Protein AF-X1IW00-F1 (afdb_monomer_lite)

Foldseek 3Di:
DDDPPPPPDFQQAPVPRDGAPDPAFFWAAPNDTDGGHPVCNVNGHGDPDDPPPPPDDDDDDDDDDDDDPDPDPDPPPPDDDDPCVVVVVVVVCVVVVVDCVVVPPDDD

Sequence (108 aa):
MSKKIANQFEKECPICGGKIWGRGEKVIIEGARITVCQSCAQFGVKIKSKPKVTATSKKLYTKSSVKKRVHRREIEESVEFVSDYAIKIRNARNARGFNQEQLNLTPS

pLDDT: mean 73.56, std 17.2, range [38.97, 94.5]

Structure (mmCIF, N/CA/C/O backbone):
data_AF-X1IW00-F1
#
_entry.id   AF-X1IW00-F1
#
loop_
_atom_site.group_PDB
_atom_site.id
_atom_site.type_symbol
_atom_site.label_atom_id
_atom_site.label_alt_id
_atom_site.label_comp_id
_atom_site.label_asym_id
_atom_site.label_entity_id
_atom_site.label_seq_id
_atom_site.pdbx_PDB_ins_code
_atom_site.Cartn_x
_atom_site.Cartn_y
_atom_site.Cartn_z
_atom_site.occupancy
_atom_site.B_iso_or_equiv
_atom_site.auth_seq_id
_atom_site.auth_comp_id
_atom_site.auth_asym_id
_atom_site.auth_atom_id
_atom_site.pdbx_PDB_model_num
ATOM 1 N N . MET A 1 1 ? 19.990 13.716 -31.031 1.00 38.97 1 MET A N 1
ATOM 2 C CA . MET A 1 1 ? 19.402 12.503 -30.418 1.00 38.97 1 MET A CA 1
ATOM 3 C C . MET A 1 1 ? 18.976 12.832 -28.995 1.00 38.97 1 MET A C 1
ATOM 5 O O . MET A 1 1 ? 19.824 12.987 -28.125 1.00 38.97 1 MET A O 1
ATOM 9 N N . SER A 1 2 ? 17.679 13.048 -28.781 1.00 45.22 2 SER A N 1
ATOM 10 C CA . SER A 1 2 ? 17.133 13.573 -27.527 1.00 45.22 2 SER A CA 1
ATOM 11 C C . SER A 1 2 ? 17.181 12.509 -26.431 1.00 45.22 2 SER A C 1
ATOM 13 O O . SER A 1 2 ? 16.365 11.584 -26.408 1.00 45.22 2 SER A O 1
ATOM 15 N N . LYS A 1 3 ? 18.166 12.618 -25.533 1.00 50.41 3 LYS A N 1
ATOM 16 C CA . LYS A 1 3 ? 18.240 11.811 -24.312 1.00 50.41 3 LYS A CA 1
ATOM 17 C C . LYS A 1 3 ? 16.996 12.129 -23.485 1.00 50.41 3 LYS A C 1
ATOM 19 O O . LYS A 1 3 ? 16.847 13.236 -22.979 1.00 50.41 3 LYS A O 1
ATOM 24 N N . LYS A 1 4 ? 16.069 11.170 -23.422 1.00 52.44 4 LYS A N 1
ATOM 25 C CA . LYS A 1 4 ? 14.879 11.246 -22.575 1.00 52.44 4 LYS A CA 1
ATOM 26 C C . LYS A 1 4 ? 15.350 11.494 -21.149 1.00 52.44 4 LYS A C 1
ATOM 28 O O . LYS A 1 4 ? 16.091 10.679 -20.607 1.00 52.44 4 LYS A O 1
ATOM 33 N N . ILE A 1 5 ? 14.925 12.618 -20.588 1.00 53.88 5 ILE A N 1
ATOM 34 C CA . ILE A 1 5 ? 15.080 12.959 -19.179 1.00 53.88 5 ILE A CA 1
ATOM 35 C C . ILE A 1 5 ? 14.348 11.861 -18.403 1.00 53.88 5 ILE A C 1
ATOM 37 O O . ILE A 1 5 ? 13.121 11.842 -18.309 1.00 53.88 5 ILE A O 1
ATOM 41 N N . ALA A 1 6 ? 15.099 10.852 -17.967 1.00 54.19 6 ALA A N 1
ATOM 42 C CA . ALA A 1 6 ? 14.598 9.831 -17.073 1.00 54.19 6 ALA A CA 1
ATOM 43 C C . ALA A 1 6 ? 14.448 10.518 -15.722 1.00 54.19 6 ALA A C 1
ATOM 45 O O . ALA A 1 6 ? 15.444 10.826 -15.078 1.00 54.19 6 ALA A O 1
ATOM 46 N N . ASN A 1 7 ? 13.199 10.828 -15.374 1.00 53.62 7 ASN A N 1
ATOM 47 C CA . ASN A 1 7 ? 12.816 11.454 -14.117 1.00 53.62 7 ASN A CA 1
ATOM 48 C C . ASN A 1 7 ? 13.595 10.813 -12.960 1.00 53.62 7 ASN A C 1
ATOM 50 O O . ASN A 1 7 ? 13.460 9.620 -12.685 1.00 53.62 7 ASN A O 1
ATOM 54 N N . GLN A 1 8 ? 14.466 11.624 -12.371 1.00 49.47 8 GLN A N 1
ATOM 55 C CA . GLN A 1 8 ? 15.582 11.248 -11.511 1.00 49.47 8 GLN A CA 1
ATOM 56 C C . GLN A 1 8 ? 15.193 11.365 -10.030 1.00 49.47 8 GLN A C 1
ATOM 58 O O . GLN A 1 8 ? 16.026 11.674 -9.190 1.00 49.47 8 GLN A O 1
ATOM 63 N N . PHE A 1 9 ? 13.915 11.135 -9.719 1.00 54.62 9 PHE A N 1
ATOM 64 C CA . PHE A 1 9 ? 13.447 10.966 -8.350 1.00 54.62 9 PHE A CA 1
ATOM 65 C C . PHE A 1 9 ? 13.444 9.475 -8.055 1.00 54.62 9 PHE A C 1
ATOM 67 O O . PHE A 1 9 ? 12.721 8.684 -8.663 1.00 54.62 9 PHE A O 1
ATOM 74 N N . GLU A 1 10 ? 14.398 9.111 -7.215 1.00 56.59 10 GLU A N 1
ATOM 75 C CA . GLU A 1 10 ? 14.755 7.768 -6.815 1.00 56.59 10 GLU A CA 1
ATOM 76 C C . GLU A 1 10 ? 13.502 6.955 -6.493 1.00 56.59 10 GLU A C 1
ATOM 78 O O . GLU A 1 10 ? 12.661 7.344 -5.690 1.00 56.59 10 GLU A O 1
ATOM 83 N N . LYS A 1 11 ? 13.354 5.833 -7.198 1.00 75.00 11 LYS A N 1
ATOM 84 C CA . LYS A 1 11 ? 12.222 4.919 -7.080 1.00 75.00 11 LYS A CA 1
ATOM 85 C C . LYS A 1 11 ? 12.289 4.213 -5.731 1.00 75.00 11 LYS A C 1
ATOM 87 O O . LYS A 1 11 ? 12.742 3.076 -5.658 1.00 75.00 11 LYS A O 1
ATOM 92 N N . GLU A 1 12 ? 11.924 4.888 -4.661 1.00 90.94 12 GLU A N 1
ATOM 93 C CA . GLU A 1 12 ? 11.832 4.276 -3.347 1.00 90.94 12 GLU A CA 1
ATOM 94 C C . GLU A 1 12 ? 10.699 3.245 -3.339 1.00 90.94 12 GLU A C 1
ATOM 96 O O . GLU A 1 12 ? 9.649 3.427 -3.964 1.00 90.94 12 GLU A O 1
ATOM 101 N N . CYS A 1 13 ? 10.928 2.106 -2.696 1.00 92.69 13 CYS A N 1
ATOM 102 C CA . CYS A 1 13 ? 9.922 1.073 -2.592 1.00 92.69 13 CYS A CA 1
ATOM 103 C C . CYS A 1 13 ? 8.879 1.495 -1.554 1.00 92.69 13 CYS A C 1
ATOM 105 O O . CYS A 1 13 ? 9.230 1.622 -0.387 1.00 92.69 13 CYS A O 1
ATOM 107 N N . PRO A 1 14 ? 7.590 1.601 -1.918 1.00 91.12 14 PRO A N 1
ATOM 108 C CA . PRO A 1 14 ? 6.546 2.029 -0.984 1.00 91.12 14 PRO A CA 1
ATOM 109 C C . PRO A 1 14 ? 6.286 1.033 0.158 1.00 91.12 14 PRO A C 1
ATOM 111 O O . PRO A 1 14 ? 5.536 1.345 1.070 1.00 91.12 14 PRO A O 1
ATOM 114 N N . ILE A 1 15 ? 6.872 -0.170 0.100 1.00 92.69 15 ILE A N 1
ATOM 115 C CA . ILE A 1 15 ? 6.719 -1.196 1.139 1.00 92.69 15 ILE A CA 1
ATOM 116 C C . ILE A 1 15 ? 7.868 -1.146 2.144 1.00 92.69 15 ILE A C 1
ATOM 118 O O . ILE A 1 15 ? 7.630 -1.216 3.342 1.00 92.69 15 ILE A O 1
ATOM 122 N N . CYS A 1 16 ? 9.113 -1.054 1.670 1.00 93.81 16 CYS A N 1
ATOM 123 C CA . CYS A 1 16 ? 10.289 -1.159 2.538 1.00 93.81 16 CYS A CA 1
ATOM 124 C C . CYS A 1 16 ? 11.153 0.104 2.610 1.00 93.81 16 CYS A C 1
ATOM 126 O O . CYS A 1 16 ? 12.186 0.069 3.269 1.00 93.81 16 CYS A O 1
ATOM 128 N N . GLY A 1 17 ? 10.816 1.173 1.885 1.00 92.31 17 GLY A N 1
ATOM 129 C CA . GLY A 1 17 ? 11.643 2.385 1.795 1.00 92.31 17 GLY A CA 1
ATOM 130 C C . GLY A 1 17 ? 12.979 2.192 1.055 1.00 92.31 17 GLY A C 1
ATOM 131 O O . GLY A 1 17 ? 13.798 3.093 0.933 1.00 92.31 17 GLY A O 1
ATOM 132 N N . GLY A 1 18 ? 13.262 0.989 0.548 1.00 90.94 18 GLY A N 1
ATOM 133 C CA . GLY A 1 18 ? 14.515 0.703 -0.151 1.00 90.94 18 GLY A CA 1
ATOM 134 C C . GLY A 1 18 ? 14.522 1.241 -1.583 1.00 90.94 18 GLY A C 1
ATOM 135 O O . GLY A 1 18 ? 13.494 1.242 -2.259 1.00 90.94 18 GLY A O 1
ATOM 136 N N . LYS A 1 19 ? 15.692 1.616 -2.112 1.00 91.12 19 LYS A N 1
ATOM 137 C CA . LYS A 1 19 ? 15.826 2.017 -3.525 1.00 91.12 19 LYS A CA 1
ATOM 138 C C . LYS A 1 19 ? 15.507 0.844 -4.463 1.00 91.12 19 LYS A C 1
ATOM 140 O O . LYS A 1 19 ? 16.053 -0.253 -4.330 1.00 91.12 19 LYS A O 1
ATOM 145 N N . ILE A 1 20 ? 14.639 1.069 -5.447 1.00 91.12 20 ILE A N 1
ATOM 146 C CA . ILE A 1 20 ? 14.325 0.096 -6.495 1.00 91.12 20 ILE A CA 1
ATOM 147 C C . ILE A 1 20 ? 15.422 0.141 -7.556 1.00 91.12 20 ILE A C 1
ATOM 149 O O . ILE A 1 20 ? 15.531 1.084 -8.342 1.00 91.12 20 ILE A O 1
ATOM 153 N N . TRP A 1 21 ? 16.189 -0.941 -7.632 1.00 85.12 21 TRP A N 1
ATOM 154 C CA . TRP A 1 21 ? 17.194 -1.136 -8.667 1.00 85.12 21 TRP A CA 1
ATOM 155 C C . TRP A 1 21 ? 16.535 -1.507 -10.007 1.00 85.12 21 TRP A C 1
ATOM 157 O O . TRP A 1 21 ? 15.726 -2.432 -10.109 1.00 85.12 21 TRP A O 1
ATOM 167 N N . GLY A 1 22 ? 16.865 -0.762 -11.064 1.00 86.00 22 GLY A N 1
ATOM 168 C CA . GLY A 1 22 ? 16.382 -1.017 -12.422 1.00 86.00 22 GLY A CA 1
ATOM 169 C C . GLY A 1 22 ? 14.909 -0.651 -12.657 1.00 86.00 22 GLY A C 1
ATOM 170 O O . GLY A 1 22 ? 14.478 0.498 -12.489 1.00 86.00 22 GLY A O 1
ATOM 171 N N . ARG A 1 23 ? 14.129 -1.610 -13.174 1.00 84.31 23 ARG A N 1
ATOM 172 C CA . ARG A 1 23 ? 12.733 -1.368 -13.590 1.00 84.31 23 ARG A CA 1
ATOM 173 C C . ARG A 1 23 ? 11.712 -1.564 -12.464 1.00 84.31 23 ARG A C 1
ATOM 175 O O . ARG A 1 23 ? 10.656 -0.941 -12.557 1.00 84.31 23 ARG A O 1
ATOM 182 N N . GLY A 1 24 ? 12.051 -2.323 -11.419 1.00 90.12 24 GLY A N 1
ATOM 183 C CA . GLY A 1 24 ? 11.109 -2.752 -10.380 1.00 90.12 24 GLY A CA 1
ATOM 184 C C . GLY A 1 24 ? 10.063 -3.742 -10.896 1.00 90.12 24 GLY A C 1
ATOM 185 O O . GLY A 1 24 ? 9.913 -3.927 -12.106 1.00 90.12 24 GLY A O 1
ATOM 186 N N . GLU A 1 25 ? 9.331 -4.363 -9.976 1.00 91.81 25 GLU A N 1
ATOM 187 C CA . GLU A 1 25 ? 8.227 -5.263 -10.311 1.00 91.81 25 GLU A CA 1
ATOM 188 C C . GLU A 1 25 ? 6.897 -4.521 -10.180 1.00 91.81 25 GLU A C 1
ATOM 190 O O . GLU A 1 25 ? 6.654 -3.828 -9.190 1.00 91.81 25 GLU A O 1
ATOM 195 N N . LYS A 1 26 ? 6.022 -4.670 -11.177 1.00 92.06 26 LYS A N 1
ATOM 196 C CA . LYS A 1 26 ? 4.666 -4.116 -11.123 1.00 92.06 26 LYS A CA 1
ATOM 197 C C . LYS A 1 26 ? 3.724 -5.133 -10.501 1.00 92.06 26 LYS A C 1
ATOM 199 O O . LYS A 1 26 ? 3.463 -6.186 -11.090 1.00 92.06 26 LYS A O 1
ATOM 204 N N . VAL A 1 27 ? 3.184 -4.784 -9.344 1.00 93.69 27 VAL A N 1
ATOM 205 C CA . VAL A 1 27 ? 2.288 -5.642 -8.569 1.00 93.69 27 VAL A CA 1
ATOM 206 C C . VAL A 1 27 ? 0.999 -4.909 -8.220 1.00 93.69 27 VAL A C 1
ATOM 208 O O . VAL A 1 27 ? 0.938 -3.678 -8.242 1.00 93.69 27 VAL A O 1
ATOM 211 N N . ILE A 1 28 ? -0.043 -5.683 -7.933 1.00 94.38 28 ILE A N 1
ATOM 212 C CA . ILE A 1 28 ? -1.293 -5.186 -7.363 1.00 94.38 28 ILE A CA 1
ATOM 213 C C . ILE A 1 28 ? -1.296 -5.509 -5.873 1.00 94.38 28 ILE A C 1
ATOM 215 O O . ILE A 1 28 ? -1.198 -6.685 -5.516 1.00 94.38 28 ILE A O 1
ATOM 219 N N . ILE A 1 29 ? -1.429 -4.480 -5.040 1.00 92.81 29 ILE A N 1
ATOM 220 C CA . ILE A 1 29 ? -1.606 -4.588 -3.585 1.00 92.81 29 ILE A CA 1
ATOM 221 C C . ILE A 1 29 ? -2.862 -3.803 -3.238 1.00 92.81 29 ILE A C 1
ATOM 223 O O . ILE A 1 29 ? -2.988 -2.661 -3.666 1.00 92.81 29 ILE A O 1
ATOM 227 N N . GLU A 1 30 ? -3.820 -4.444 -2.565 1.00 90.44 30 GLU A N 1
ATOM 228 C CA . GLU A 1 30 ? -5.093 -3.814 -2.161 1.00 90.44 30 GLU A CA 1
ATOM 229 C C . GLU A 1 30 ? -5.836 -3.120 -3.325 1.00 90.44 30 GLU A C 1
ATOM 231 O O . GLU A 1 30 ? -6.468 -2.082 -3.181 1.00 90.44 30 GLU A O 1
ATOM 236 N N . GLY A 1 31 ? -5.729 -3.679 -4.537 1.00 89.62 31 GLY A N 1
ATOM 237 C CA . GLY A 1 31 ? -6.335 -3.112 -5.749 1.00 89.62 31 GLY A CA 1
ATOM 238 C C . GLY A 1 31 ? -5.544 -1.967 -6.400 1.00 89.62 31 GLY A C 1
ATOM 239 O O . GLY A 1 31 ? -5.814 -1.627 -7.555 1.00 89.62 31 GLY A O 1
ATOM 240 N N . ALA A 1 32 ? -4.513 -1.434 -5.742 1.00 91.25 32 ALA A N 1
ATOM 241 C CA . ALA A 1 32 ? -3.630 -0.411 -6.291 1.00 91.25 32 ALA A CA 1
ATOM 242 C C . ALA A 1 32 ? -2.487 -1.027 -7.115 1.00 91.25 32 ALA A C 1
ATOM 244 O O . ALA A 1 32 ? -1.827 -1.982 -6.705 1.00 91.25 32 ALA A O 1
ATOM 245 N N . ARG A 1 33 ? -2.223 -0.462 -8.301 1.00 91.88 33 ARG A N 1
ATOM 246 C CA . ARG A 1 33 ? -1.086 -0.853 -9.153 1.00 91.88 33 ARG A CA 1
ATOM 247 C C . ARG A 1 33 ? 0.142 -0.043 -8.765 1.00 91.88 33 ARG A C 1
ATOM 249 O O . ARG A 1 33 ? 0.221 1.135 -9.105 1.00 91.88 33 ARG A O 1
ATOM 256 N N . ILE A 1 34 ? 1.113 -0.688 -8.134 1.00 91.94 34 ILE A N 1
ATOM 257 C CA . ILE A 1 34 ? 2.337 -0.036 -7.662 1.00 91.94 34 ILE A CA 1
ATOM 258 C C . ILE A 1 34 ? 3.584 -0.726 -8.218 1.00 91.94 34 ILE A C 1
ATOM 260 O O . ILE A 1 34 ? 3.540 -1.867 -8.686 1.00 91.94 34 ILE A O 1
ATOM 264 N N . THR A 1 35 ? 4.705 -0.006 -8.211 1.00 92.75 35 THR A N 1
ATOM 265 C CA . THR A 1 35 ? 6.017 -0.565 -8.561 1.00 92.75 35 THR A CA 1
ATOM 266 C C . THR A 1 35 ? 6.825 -0.735 -7.286 1.00 92.75 35 THR A C 1
ATOM 268 O O . THR A 1 35 ? 6.954 0.211 -6.515 1.00 92.75 35 THR A O 1
ATOM 271 N N . VAL A 1 36 ? 7.358 -1.932 -7.067 1.00 93.56 36 VAL A N 1
ATOM 272 C CA . VAL A 1 36 ? 8.088 -2.296 -5.846 1.00 93.56 36 VAL A CA 1
ATOM 273 C C . VAL A 1 36 ? 9.459 -2.876 -6.177 1.00 93.56 36 VAL A C 1
ATOM 275 O O . VAL A 1 36 ? 9.754 -3.204 -7.333 1.00 93.56 36 VAL A O 1
ATOM 278 N N . CYS A 1 37 ? 10.321 -2.997 -5.166 1.00 93.50 37 CYS A N 1
ATOM 279 C CA . CYS A 1 37 ? 11.580 -3.719 -5.306 1.00 93.50 37 CYS A CA 1
ATOM 280 C C . CYS A 1 37 ? 11.319 -5.229 -5.435 1.00 93.50 37 CYS A C 1
ATOM 282 O O . CYS A 1 37 ? 10.229 -5.731 -5.157 1.00 93.50 37 CYS A O 1
ATOM 284 N N . GLN A 1 38 ? 12.333 -5.972 -5.866 1.00 91.88 38 GLN A N 1
ATOM 285 C CA . GLN A 1 38 ? 12.179 -7.382 -6.219 1.00 91.88 38 GLN A CA 1
ATOM 286 C C . GLN A 1 38 ? 11.810 -8.269 -5.020 1.00 91.88 38 GLN A C 1
ATOM 288 O O . GLN A 1 38 ? 11.044 -9.215 -5.182 1.00 91.88 38 GLN A O 1
ATOM 293 N N . SER A 1 39 ? 12.280 -7.922 -3.816 1.00 93.69 39 SER A N 1
ATOM 294 C CA . SER A 1 39 ? 11.921 -8.611 -2.569 1.00 93.69 39 SER A CA 1
ATOM 295 C C . SER A 1 39 ? 10.486 -8.322 -2.123 1.00 93.69 39 SER A C 1
ATOM 297 O O . SER A 1 39 ? 9.825 -9.195 -1.573 1.00 93.69 39 SER A O 1
ATOM 299 N N . CYS A 1 40 ? 9.974 -7.122 -2.394 1.00 94.50 40 CYS A N 1
ATOM 300 C CA . CYS A 1 40 ? 8.622 -6.713 -2.014 1.00 94.50 40 CYS A CA 1
ATOM 301 C C . CYS A 1 40 ? 7.543 -7.164 -3.009 1.00 94.50 40 CYS A C 1
ATOM 303 O O . CYS A 1 40 ? 6.353 -7.110 -2.710 1.00 94.50 40 CYS A O 1
ATOM 305 N N . ALA A 1 41 ? 7.940 -7.666 -4.179 1.00 92.75 41 ALA A N 1
ATOM 306 C CA . ALA A 1 41 ? 7.019 -8.191 -5.182 1.00 92.75 41 ALA A CA 1
ATOM 307 C C . ALA A 1 41 ? 6.148 -9.357 -4.684 1.00 92.75 41 ALA A C 1
ATOM 309 O O . ALA A 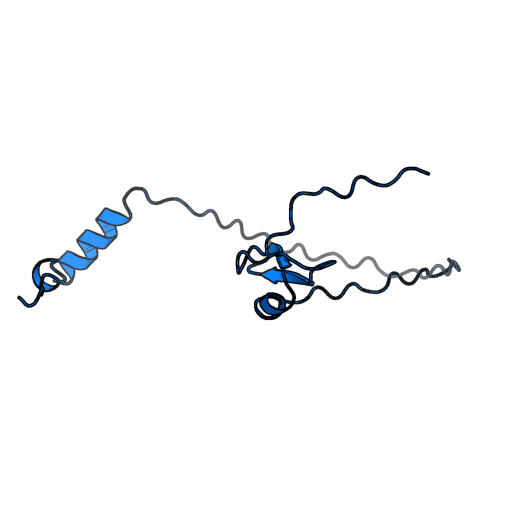1 41 ? 5.091 -9.610 -5.253 1.00 92.75 41 ALA A O 1
ATOM 310 N N . GLN A 1 42 ? 6.592 -10.077 -3.651 1.00 93.69 42 GLN A N 1
ATOM 311 C CA . GLN A 1 42 ? 5.852 -11.196 -3.061 1.00 93.69 42 GLN A CA 1
ATOM 312 C C . GLN A 1 42 ? 4.583 -10.764 -2.313 1.00 93.69 42 GLN A C 1
ATOM 314 O O . GLN A 1 42 ? 3.666 -11.565 -2.171 1.00 93.69 42 GLN A O 1
ATOM 319 N N . PHE A 1 43 ? 4.509 -9.503 -1.877 1.00 93.25 43 PHE A N 1
ATOM 320 C CA . PHE A 1 43 ? 3.363 -8.972 -1.133 1.00 93.25 43 PHE A CA 1
ATOM 321 C C . PHE A 1 43 ? 2.182 -8.584 -2.035 1.00 93.25 43 PHE A C 1
ATOM 323 O O . PHE A 1 43 ? 1.151 -8.137 -1.544 1.00 93.25 43 PHE A O 1
ATOM 330 N N . GLY A 1 44 ? 2.315 -8.738 -3.356 1.00 91.88 44 GLY A N 1
ATOM 331 C CA . GLY A 1 44 ? 1.272 -8.393 -4.312 1.00 91.88 44 GLY A CA 1
ATOM 332 C C . GLY A 1 44 ? 1.146 -9.381 -5.462 1.00 91.88 44 GLY A C 1
ATOM 333 O O . GLY A 1 44 ? 1.973 -10.268 -5.675 1.00 91.88 44 GLY A O 1
ATOM 334 N N . VAL A 1 45 ? 0.097 -9.200 -6.260 1.00 93.50 45 VAL A N 1
ATOM 335 C CA . VAL A 1 45 ? -0.138 -10.023 -7.450 1.00 93.50 45 VAL A CA 1
ATOM 336 C C . VAL A 1 45 ? 0.621 -9.429 -8.634 1.00 93.50 45 VAL A C 1
ATOM 338 O O . VAL A 1 45 ? 0.332 -8.313 -9.072 1.00 93.50 45 VAL A O 1
ATOM 341 N N . LYS A 1 46 ? 1.588 -10.177 -9.178 1.00 90.62 46 LYS A N 1
ATOM 342 C CA . LYS A 1 46 ? 2.390 -9.751 -10.337 1.00 90.62 46 LYS A CA 1
ATOM 343 C C . LYS A 1 46 ? 1.526 -9.518 -11.572 1.00 90.62 46 LYS A C 1
ATOM 345 O O . LYS A 1 46 ? 0.754 -10.385 -11.995 1.00 90.62 46 LYS A O 1
ATOM 350 N N . ILE A 1 47 ? 1.709 -8.366 -12.210 1.00 87.31 47 ILE A N 1
ATOM 351 C CA . ILE A 1 47 ? 1.010 -8.023 -13.448 1.00 87.31 47 ILE A CA 1
ATOM 352 C C . ILE A 1 47 ? 1.769 -8.652 -14.621 1.00 87.31 47 ILE A C 1
ATOM 354 O O . ILE A 1 47 ? 2.752 -8.097 -15.110 1.00 87.31 47 ILE A O 1
ATOM 358 N N . LYS A 1 48 ? 1.303 -9.806 -15.115 1.00 80.50 48 LYS A N 1
ATOM 359 C CA . LYS A 1 48 ? 1.841 -10.403 -16.348 1.00 80.50 48 LYS A CA 1
ATOM 360 C C . LYS A 1 48 ? 1.539 -9.468 -17.523 1.00 80.50 48 LYS A C 1
ATOM 362 O O . LYS A 1 48 ? 0.390 -9.362 -17.957 1.00 80.50 48 LYS A O 1
ATOM 367 N N . SER A 1 49 ? 2.552 -8.795 -18.069 1.00 66.31 49 SER A N 1
ATOM 368 C CA . SER A 1 49 ? 2.397 -8.092 -19.341 1.00 66.31 49 SER A CA 1
ATOM 369 C C . SER A 1 49 ? 2.181 -9.138 -20.430 1.00 66.31 49 SER A C 1
ATOM 371 O O . SER A 1 49 ? 3.110 -9.864 -20.781 1.00 66.31 49 SER A O 1
ATOM 373 N N . LYS A 1 50 ? 0.958 -9.239 -20.961 1.00 64.44 50 LYS A N 1
ATOM 374 C CA . LYS A 1 50 ? 0.722 -10.003 -22.190 1.00 64.44 50 LYS A CA 1
ATOM 375 C C . LYS A 1 50 ? 1.675 -9.455 -23.259 1.00 64.44 50 LYS A C 1
ATOM 377 O O . LYS A 1 50 ? 1.700 -8.231 -23.434 1.00 64.44 50 LYS A O 1
ATOM 382 N N . PRO A 1 51 ? 2.461 -10.296 -23.952 1.00 57.47 51 PRO A N 1
ATOM 383 C CA . PRO A 1 51 ? 3.250 -9.811 -25.070 1.00 57.47 51 PRO A CA 1
ATOM 384 C C . PRO A 1 51 ? 2.276 -9.179 -26.066 1.00 57.47 51 PRO A C 1
ATOM 386 O O . PRO A 1 51 ? 1.270 -9.790 -26.433 1.00 57.47 51 PRO A O 1
ATOM 389 N N . LYS A 1 52 ? 2.534 -7.926 -26.460 1.00 54.28 52 LYS A N 1
ATOM 390 C CA . LYS A 1 52 ? 1.881 -7.342 -27.632 1.00 54.28 52 LYS A CA 1
ATOM 391 C C . LYS A 1 52 ? 2.331 -8.193 -28.810 1.00 54.28 52 LYS A C 1
ATOM 393 O O . LYS A 1 52 ? 3.411 -7.976 -29.346 1.00 54.28 52 LYS A O 1
ATOM 398 N N . VAL A 1 53 ? 1.526 -9.186 -29.171 1.00 52.97 53 VAL A N 1
ATOM 399 C CA . VAL A 1 53 ? 1.649 -9.851 -30.459 1.00 52.97 53 VAL A CA 1
ATOM 400 C C . VAL A 1 53 ? 1.406 -8.746 -31.478 1.00 52.97 53 VAL A C 1
ATOM 402 O O . VAL A 1 53 ? 0.278 -8.279 -31.640 1.00 52.97 53 VAL A O 1
ATOM 405 N N . THR A 1 54 ? 2.470 -8.248 -32.099 1.00 52.38 54 THR A N 1
ATOM 406 C CA . THR A 1 54 ? 2.381 -7.433 -33.308 1.00 52.38 54 THR A CA 1
ATOM 407 C C . THR A 1 54 ? 1.905 -8.364 -34.415 1.00 52.38 54 THR A C 1
ATOM 409 O O . THR A 1 54 ? 2.691 -8.868 -35.210 1.00 52.38 54 THR A O 1
ATOM 412 N N . ALA A 1 55 ? 0.613 -8.685 -34.387 1.00 50.72 55 ALA A N 1
ATOM 413 C CA . ALA A 1 55 ? -0.042 -9.453 -35.422 1.00 50.72 55 ALA A CA 1
ATOM 414 C C . ALA A 1 55 ? -0.232 -8.523 -36.619 1.00 50.72 55 ALA A C 1
ATOM 416 O O . ALA A 1 55 ? -1.114 -7.663 -36.635 1.00 50.72 55 ALA A O 1
ATOM 417 N N . THR A 1 56 ? 0.651 -8.688 -37.597 1.00 47.38 56 THR A N 1
ATOM 418 C CA . THR A 1 56 ? 0.505 -8.212 -38.968 1.00 47.38 56 THR A CA 1
ATOM 419 C C . THR A 1 56 ? -0.926 -8.484 -39.430 1.00 47.38 56 THR A C 1
ATOM 421 O O . THR A 1 56 ? -1.394 -9.624 -39.441 1.00 47.38 56 THR A O 1
ATOM 424 N N . SER A 1 57 ? -1.652 -7.421 -39.753 1.00 47.28 57 SER A N 1
ATOM 425 C CA . SER A 1 57 ? -3.067 -7.448 -40.096 1.00 47.28 57 SER A CA 1
ATOM 426 C C . SER A 1 57 ? -3.310 -8.193 -41.411 1.00 47.28 57 SER A C 1
ATOM 428 O O . SER A 1 57 ? -3.231 -7.600 -42.486 1.00 47.28 57 SER A O 1
ATOM 430 N N . LYS A 1 58 ? -3.681 -9.474 -41.342 1.00 47.31 58 LYS A N 1
ATOM 431 C CA . LYS A 1 58 ? -4.533 -10.091 -42.366 1.00 47.31 58 LYS A CA 1
ATOM 432 C C . LYS A 1 58 ? -5.979 -9.995 -41.888 1.00 47.31 58 LYS A C 1
ATOM 434 O O . LYS A 1 58 ? -6.394 -10.694 -40.968 1.00 47.31 58 LYS A O 1
ATOM 439 N N . LYS A 1 59 ? -6.720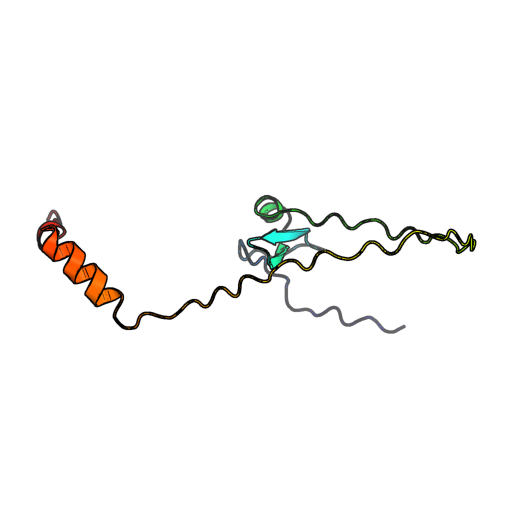 -9.064 -42.497 1.00 52.50 59 LYS A N 1
ATOM 440 C CA . LYS A 1 59 ? -8.179 -8.947 -42.400 1.00 52.50 59 LYS A CA 1
ATOM 441 C C . LYS A 1 59 ? -8.803 -10.299 -42.749 1.00 52.50 59 LYS A C 1
ATOM 443 O O . LYS A 1 59 ? -8.777 -10.698 -43.906 1.00 52.50 59 LYS A O 1
ATOM 448 N N . LEU A 1 60 ? -9.421 -10.947 -41.771 1.00 46.41 60 LEU A N 1
ATOM 449 C CA . LEU A 1 60 ? -10.481 -11.916 -42.015 1.00 46.41 60 LEU A CA 1
ATOM 450 C C . LEU A 1 60 ? -11.679 -11.471 -41.186 1.00 46.41 60 LEU A C 1
ATOM 452 O O . LEU A 1 60 ? -11.696 -11.562 -39.959 1.00 46.41 60 LEU A O 1
ATOM 456 N N . TYR A 1 61 ? -12.651 -10.897 -41.891 1.00 51.69 61 TYR A N 1
ATOM 457 C CA . TYR A 1 61 ? -13.958 -10.572 -41.352 1.00 51.69 61 TYR A CA 1
ATOM 458 C C . TYR A 1 61 ? -14.607 -11.864 -40.866 1.00 51.69 61 TYR A C 1
ATOM 460 O O . TYR A 1 61 ? -15.000 -12.708 -41.666 1.00 51.69 61 TYR A O 1
ATOM 468 N N . THR A 1 62 ? -14.745 -12.004 -39.554 1.00 49.28 62 THR A N 1
ATOM 469 C CA . THR A 1 62 ? -15.637 -12.995 -38.958 1.00 49.28 62 THR A CA 1
ATOM 470 C C . THR A 1 62 ? -16.658 -12.240 -38.120 1.00 49.28 62 THR A C 1
ATOM 472 O O . THR A 1 62 ? -16.343 -11.585 -37.126 1.00 49.28 62 THR A O 1
ATOM 475 N N . LYS A 1 63 ? -17.906 -12.256 -38.599 1.00 55.66 63 LYS A N 1
ATOM 476 C CA . LYS A 1 63 ? -19.077 -11.789 -37.858 1.00 55.66 63 LYS A CA 1
ATOM 477 C C . LYS A 1 63 ? -19.140 -12.601 -36.564 1.00 55.66 63 LYS A C 1
ATOM 479 O O . LYS A 1 63 ? -19.321 -13.812 -36.627 1.00 55.66 63 LYS A O 1
ATOM 484 N N . SER A 1 64 ? -19.007 -11.956 -35.408 1.00 54.09 64 SER A N 1
ATOM 485 C CA . SER A 1 64 ? -19.332 -12.595 -34.134 1.00 54.09 64 SER A CA 1
ATOM 486 C C . SER A 1 64 ? -20.308 -11.730 -33.346 1.00 54.09 64 SER A C 1
ATOM 488 O O . SER A 1 64 ? -20.191 -10.508 -33.274 1.00 54.09 64 SER A O 1
ATOM 490 N N . SER A 1 65 ? -21.330 -12.418 -32.853 1.00 59.19 65 SER A N 1
ATOM 491 C CA . SER A 1 65 ? -22.524 -11.940 -32.171 1.00 59.19 65 SER A CA 1
ATOM 492 C C . SER A 1 65 ? -22.251 -10.874 -31.112 1.00 59.19 65 SER A C 1
ATOM 494 O O . SER A 1 65 ? -21.379 -11.047 -30.255 1.00 59.19 65 SER A O 1
ATOM 496 N N . VAL A 1 66 ? -23.083 -9.833 -31.103 1.00 58.53 66 VAL A N 1
ATOM 497 C CA . VAL A 1 66 ? -23.178 -8.850 -30.021 1.00 58.53 66 VAL A CA 1
ATOM 498 C C . VAL A 1 66 ? -23.530 -9.579 -28.721 1.00 58.53 66 VAL A C 1
ATOM 500 O O . VAL A 1 66 ? -24.690 -9.884 -28.452 1.00 58.53 66 VAL A O 1
ATOM 503 N N . LYS A 1 67 ? -22.525 -9.879 -27.893 1.00 62.25 67 LYS A N 1
ATOM 504 C CA . LYS A 1 67 ? -22.762 -10.300 -26.511 1.00 62.25 67 LYS A CA 1
ATOM 505 C C . LYS A 1 67 ? -23.239 -9.069 -25.747 1.00 62.25 67 LYS A C 1
ATOM 507 O O . LYS A 1 67 ? -22.448 -8.162 -25.486 1.00 62.25 67 LYS A O 1
ATOM 512 N N . LYS A 1 68 ? -24.535 -9.028 -25.419 1.00 60.31 68 LYS A N 1
ATOM 513 C CA . LYS A 1 68 ? -25.102 -8.038 -24.495 1.00 60.31 68 LYS A CA 1
ATOM 514 C C . LYS A 1 68 ? -24.279 -8.087 -23.207 1.00 60.31 68 LYS A C 1
ATOM 516 O O . LYS A 1 68 ? -24.243 -9.112 -22.529 1.00 60.31 68 LYS A O 1
ATOM 521 N N . ARG A 1 69 ? -23.557 -7.003 -22.912 1.00 63.03 69 ARG A N 1
ATOM 522 C CA . ARG A 1 69 ? -22.835 -6.853 -21.649 1.00 63.03 69 ARG A CA 1
ATOM 523 C C . ARG A 1 69 ? -23.887 -6.800 -20.549 1.00 63.03 69 ARG A C 1
ATOM 525 O O . ARG A 1 69 ? -24.689 -5.874 -20.517 1.00 63.03 69 ARG A O 1
ATOM 532 N N . VAL A 1 70 ? -23.909 -7.814 -19.690 1.00 63.59 70 VAL A N 1
ATOM 533 C CA . VAL A 1 70 ? -24.688 -7.771 -18.453 1.00 63.59 70 VAL A CA 1
ATOM 534 C C . VAL A 1 70 ? -24.139 -6.598 -17.650 1.00 63.59 70 VAL A C 1
ATOM 536 O O . VAL A 1 70 ? -22.949 -6.570 -17.332 1.00 63.59 70 VAL A O 1
ATOM 539 N N . HIS A 1 71 ? -24.980 -5.598 -17.400 1.00 63.50 71 HIS A N 1
ATOM 540 C CA . HIS A 1 71 ? -24.618 -4.461 -16.572 1.00 63.50 71 HIS A CA 1
ATOM 541 C C . HIS A 1 71 ? -24.329 -5.001 -15.172 1.00 63.50 71 HIS A C 1
ATOM 543 O O . HIS A 1 71 ? -25.227 -5.475 -14.473 1.00 63.50 71 HIS A O 1
ATOM 549 N N . ARG A 1 72 ? -23.053 -4.996 -14.781 1.00 69.75 72 ARG A N 1
ATOM 550 C CA . ARG A 1 72 ? -22.678 -5.216 -13.388 1.00 69.75 72 ARG A CA 1
ATOM 551 C C . ARG A 1 72 ? -23.315 -4.072 -12.608 1.00 69.75 72 ARG A C 1
ATOM 553 O O . ARG A 1 72 ? -23.068 -2.920 -12.958 1.00 69.75 72 ARG A O 1
ATOM 560 N N . ARG A 1 73 ? -24.188 -4.386 -11.648 1.00 69.56 73 ARG A N 1
ATOM 561 C CA . ARG A 1 73 ? -24.715 -3.377 -10.727 1.00 69.56 73 ARG A CA 1
ATOM 562 C C . ARG A 1 73 ? -23.526 -2.856 -9.930 1.00 69.56 73 ARG A C 1
ATOM 564 O O . ARG A 1 73 ? -22.804 -3.649 -9.326 1.00 69.56 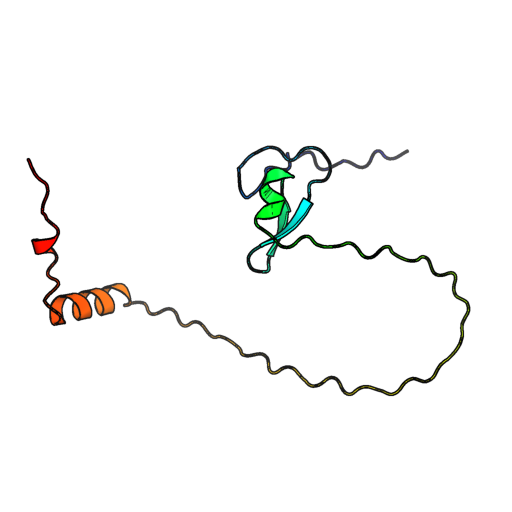73 ARG A O 1
ATOM 571 N N . GLU A 1 74 ? -23.286 -1.563 -10.033 1.00 68.56 74 GLU A N 1
ATOM 572 C CA . GLU A 1 74 ? -22.338 -0.847 -9.197 1.00 68.56 74 GLU A CA 1
ATOM 573 C C . GLU A 1 74 ? -23.006 -0.720 -7.829 1.00 68.56 74 GLU A C 1
ATOM 575 O O . GLU A 1 74 ? -24.078 -0.133 -7.709 1.00 68.56 74 GLU A O 1
ATOM 580 N N . ILE A 1 75 ? -22.465 -1.419 -6.833 1.00 69.69 75 ILE A N 1
ATOM 581 C CA . ILE A 1 75 ? -22.886 -1.224 -5.449 1.00 69.69 75 ILE A CA 1
ATOM 582 C C . ILE A 1 75 ? -22.164 0.046 -5.022 1.00 69.69 75 ILE A C 1
ATOM 584 O O . ILE A 1 75 ? -20.951 0.026 -4.828 1.00 69.69 75 ILE A O 1
ATOM 588 N N . GLU A 1 76 ? -22.893 1.155 -4.982 1.00 72.06 76 GLU A N 1
ATOM 589 C CA . GLU A 1 76 ? -22.404 2.408 -4.424 1.00 72.06 76 GLU A CA 1
ATOM 590 C C . GLU A 1 76 ? -22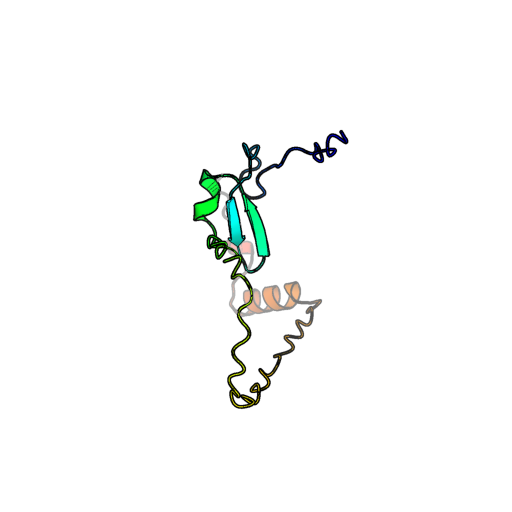.336 2.236 -2.905 1.00 72.06 76 GLU A C 1
ATOM 592 O O . GLU A 1 76 ? -23.337 2.301 -2.196 1.00 72.06 76 GLU A O 1
ATOM 597 N N . GLU A 1 77 ? -21.151 1.886 -2.411 1.00 70.25 77 GLU A N 1
ATOM 598 C CA . GLU A 1 77 ? -20.884 1.752 -0.984 1.00 70.25 77 GLU A CA 1
ATOM 599 C C . GLU A 1 77 ? -20.692 3.157 -0.397 1.00 70.25 77 GLU A C 1
ATOM 601 O O . GLU A 1 77 ? -19.580 3.676 -0.298 1.00 70.25 77 GLU A O 1
ATOM 606 N N . SER A 1 78 ? -21.802 3.820 -0.064 1.00 69.00 78 SER A N 1
ATOM 607 C CA . SER A 1 78 ? -21.786 5.100 0.643 1.00 69.00 78 SER A CA 1
ATOM 608 C C . SER A 1 78 ? -21.370 4.869 2.098 1.00 69.00 78 SER A C 1
ATOM 610 O O . SER A 1 78 ? -22.183 4.494 2.945 1.00 69.00 78 SER A O 1
ATOM 612 N N . VAL A 1 79 ? -20.086 5.059 2.399 1.00 71.75 79 VAL A N 1
ATOM 613 C CA . VAL A 1 79 ? -19.578 5.015 3.775 1.00 71.75 79 VAL A CA 1
ATOM 614 C C . VAL A 1 79 ? -19.899 6.345 4.456 1.00 71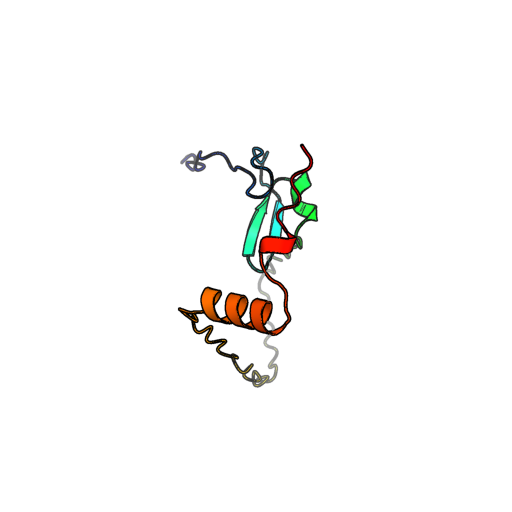.75 79 VAL A C 1
ATOM 616 O O . VAL A 1 79 ? -19.235 7.353 4.220 1.00 71.75 79 VAL A O 1
ATOM 619 N N . GLU A 1 80 ? -20.924 6.358 5.306 1.00 76.19 80 GLU A N 1
ATOM 620 C CA . GLU A 1 80 ? -21.258 7.518 6.134 1.00 76.19 80 GLU A CA 1
ATOM 621 C C . GLU A 1 80 ? -20.349 7.584 7.370 1.00 76.19 80 GLU A C 1
ATOM 623 O O . GLU A 1 80 ? -20.218 6.625 8.137 1.00 76.19 80 GLU A O 1
ATOM 628 N N . PHE A 1 81 ? -19.710 8.735 7.583 1.00 79.12 81 PHE A N 1
ATOM 629 C CA . PHE A 1 81 ? -18.852 8.961 8.742 1.00 79.12 81 PHE A CA 1
ATOM 630 C C . PHE A 1 81 ? -19.699 9.250 9.988 1.00 79.12 81 PHE A C 1
ATOM 632 O O . PHE A 1 81 ? -20.346 10.291 10.090 1.00 79.12 81 PHE A O 1
ATOM 639 N N . VAL A 1 82 ? -19.680 8.343 10.966 1.00 81.62 82 VAL A N 1
ATOM 640 C CA . VAL A 1 82 ? -20.366 8.544 12.251 1.00 81.62 82 VAL A CA 1
ATOM 641 C C . VAL A 1 82 ? -19.495 9.416 13.156 1.00 81.62 82 VAL A C 1
ATOM 643 O O . VAL A 1 82 ? -18.518 8.930 13.726 1.00 81.62 82 VAL A O 1
ATOM 646 N N . SER A 1 83 ? -19.879 10.682 13.341 1.00 81.69 83 SER A N 1
ATOM 647 C CA . SER A 1 83 ? -19.163 11.646 14.199 1.00 81.69 83 SER A CA 1
ATOM 648 C C . SER A 1 83 ? -18.946 11.136 15.629 1.00 81.69 83 SER A C 1
ATOM 650 O O . SER A 1 83 ? -17.883 11.327 16.214 1.00 81.69 83 SER A O 1
ATOM 652 N N . ASP A 1 84 ? -19.925 10.406 16.167 1.00 86.81 84 ASP A N 1
ATOM 653 C CA . ASP A 1 84 ? -19.965 10.024 17.583 1.00 86.81 84 ASP A CA 1
ATOM 654 C C . ASP A 1 84 ? -19.484 8.588 17.829 1.00 86.81 84 ASP A C 1
ATOM 656 O O . ASP A 1 84 ? -19.831 7.953 18.833 1.00 86.81 84 ASP A O 1
ATOM 660 N N . TYR A 1 85 ? -18.690 8.039 16.905 1.00 86.56 85 TYR A N 1
ATOM 661 C CA . TYR A 1 85 ? -18.210 6.658 16.970 1.00 86.56 85 TYR A CA 1
ATOM 662 C C . TYR A 1 85 ? -17.521 6.347 18.309 1.00 86.56 85 TYR A C 1
ATOM 664 O O . TYR A 1 85 ? -17.828 5.346 18.959 1.00 86.56 85 TYR A O 1
ATOM 672 N N . ALA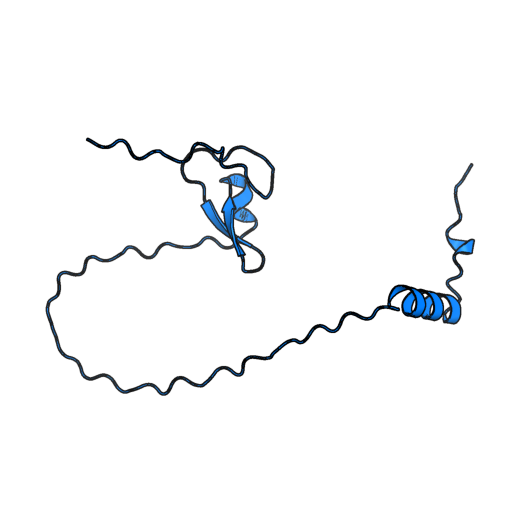 A 1 86 ? -16.659 7.251 18.783 1.00 86.06 86 ALA A N 1
ATOM 673 C CA . ALA A 1 86 ? -15.948 7.089 20.051 1.00 86.06 86 ALA A CA 1
ATOM 674 C C . ALA A 1 86 ? -16.895 6.999 21.264 1.00 86.06 86 ALA A C 1
ATOM 676 O O . ALA A 1 86 ? -16.674 6.183 22.163 1.00 86.06 86 ALA A O 1
ATOM 677 N N . ILE A 1 87 ? -17.969 7.795 21.277 1.00 87.94 87 ILE A N 1
ATOM 678 C CA . ILE A 1 87 ? -18.957 7.823 22.364 1.00 87.94 87 ILE A CA 1
ATOM 679 C C . ILE A 1 87 ? -19.758 6.518 22.373 1.00 87.94 87 ILE A C 1
ATOM 681 O O . ILE A 1 87 ? -19.909 5.896 23.425 1.00 87.94 87 ILE A O 1
ATOM 685 N N . LYS A 1 88 ? -20.199 6.047 21.198 1.00 88.81 88 LYS A N 1
ATOM 686 C CA . LYS A 1 88 ? -20.927 4.774 21.057 1.00 88.81 88 LYS A CA 1
ATOM 687 C C . LYS A 1 88 ? -20.112 3.590 21.580 1.00 88.81 88 LYS A C 1
ATOM 689 O O . LYS A 1 88 ? -20.632 2.774 22.341 1.00 88.81 88 LYS A O 1
ATOM 694 N N . ILE A 1 89 ? -18.827 3.525 21.230 1.00 89.31 89 ILE A N 1
ATOM 695 C CA . ILE A 1 89 ? -17.926 2.465 21.702 1.00 89.31 89 ILE A CA 1
ATOM 696 C C . ILE A 1 89 ? -17.699 2.555 23.218 1.00 89.31 89 ILE A C 1
ATOM 698 O O . ILE A 1 89 ? -17.743 1.529 23.897 1.00 89.31 89 ILE A O 1
ATOM 702 N N . ARG A 1 90 ? -17.495 3.760 23.769 1.00 86.06 90 ARG A N 1
ATOM 703 C CA . ARG A 1 90 ? -17.336 3.963 25.221 1.00 86.06 90 ARG A CA 1
ATOM 704 C C . ARG A 1 90 ? -18.577 3.503 25.991 1.00 86.06 90 ARG A C 1
ATOM 706 O O . ARG A 1 90 ? -18.450 2.731 26.935 1.00 86.06 90 ARG A O 1
ATOM 713 N N . ASN A 1 91 ? -19.768 3.903 25.553 1.00 88.44 91 ASN A N 1
ATOM 714 C CA . ASN A 1 91 ? -21.020 3.529 26.211 1.00 88.44 91 ASN A CA 1
ATOM 715 C C . ASN A 1 91 ? -21.259 2.015 26.163 1.00 88.44 91 ASN A C 1
ATOM 717 O O . ASN A 1 91 ? -21.635 1.424 27.171 1.00 88.44 91 ASN A O 1
ATOM 721 N N . ALA A 1 92 ? -20.980 1.371 25.024 1.00 90.75 92 ALA A N 1
ATOM 722 C CA . ALA A 1 92 ? -21.098 -0.080 24.889 1.00 90.75 92 ALA A CA 1
ATOM 723 C C . ALA A 1 92 ? -20.124 -0.845 25.803 1.00 90.75 92 ALA A C 1
ATOM 725 O O . ALA A 1 92 ? -20.483 -1.896 26.334 1.00 90.75 92 ALA A O 1
ATOM 726 N N . ARG A 1 93 ? -18.904 -0.324 26.008 1.00 86.25 93 ARG A N 1
ATOM 727 C CA . ARG A 1 93 ? -17.932 -0.885 26.962 1.00 86.25 93 ARG A CA 1
ATOM 728 C C . ARG A 1 93 ? -18.436 -0.771 28.398 1.00 86.25 93 ARG A C 1
ATOM 730 O O . ARG A 1 93 ? -18.514 -1.786 29.084 1.00 86.25 93 ARG A O 1
ATOM 737 N N . ASN A 1 94 ? -18.861 0.423 28.803 1.00 84.31 94 ASN A N 1
ATOM 738 C CA . ASN A 1 94 ? -19.358 0.682 30.156 1.00 84.31 94 ASN A CA 1
ATOM 739 C C . ASN A 1 94 ? -20.618 -0.139 30.471 1.00 84.31 94 ASN A C 1
ATOM 741 O O . ASN A 1 94 ? -20.715 -0.731 31.540 1.00 84.31 94 ASN A O 1
ATOM 745 N N . ALA A 1 95 ? -21.553 -0.254 29.520 1.00 85.50 95 ALA A N 1
ATOM 746 C CA . ALA A 1 95 ? -22.758 -1.073 29.673 1.00 85.50 95 ALA A CA 1
ATOM 747 C C . ALA A 1 95 ? -22.449 -2.569 29.864 1.00 85.50 95 ALA A C 1
ATOM 749 O O . ALA A 1 95 ? -23.241 -3.296 30.455 1.00 85.50 95 ALA A O 1
ATOM 750 N N . ARG A 1 96 ? -21.294 -3.033 29.374 1.00 83.62 96 ARG A N 1
ATOM 751 C CA . ARG A 1 96 ? -20.790 -4.400 29.569 1.00 83.62 96 ARG A CA 1
ATOM 752 C C . ARG A 1 96 ? -19.881 -4.538 30.795 1.00 83.62 96 ARG A C 1
ATOM 754 O O . ARG A 1 96 ? -19.297 -5.599 30.983 1.00 83.62 96 ARG A O 1
ATOM 761 N N . GLY A 1 97 ? -19.736 -3.487 31.605 1.00 76.50 97 GLY A N 1
ATOM 762 C CA . GLY A 1 97 ? -18.868 -3.480 32.783 1.00 76.50 97 GLY A CA 1
ATOM 763 C C . GLY A 1 97 ? -17.371 -3.393 32.470 1.00 76.50 97 GLY A C 1
ATOM 764 O O . GLY A 1 97 ? -16.560 -3.553 33.375 1.00 76.50 97 GLY A O 1
ATOM 765 N N . PHE A 1 98 ? -16.981 -3.118 31.218 1.00 70.12 98 PHE A N 1
ATOM 766 C CA . PHE A 1 98 ? -15.585 -2.870 30.847 1.00 70.12 98 PHE A CA 1
ATOM 767 C C . PHE A 1 98 ? -15.185 -1.445 31.246 1.00 70.12 98 PHE A C 1
ATOM 769 O O . PHE A 1 98 ? -15.049 -0.559 30.398 1.00 70.12 98 PHE A O 1
ATOM 776 N N . ASN A 1 99 ? -15.033 -1.218 32.550 1.00 66.56 99 ASN A N 1
ATOM 777 C CA . ASN A 1 99 ? -14.585 0.058 33.093 1.00 66.56 99 ASN A CA 1
ATOM 778 C C . ASN A 1 99 ? -13.065 0.184 32.935 1.00 66.56 99 ASN A C 1
ATOM 780 O O . ASN A 1 99 ? -12.307 -0.740 33.228 1.00 66.56 99 ASN A O 1
ATOM 784 N N . GLN A 1 100 ? -12.618 1.354 32.475 1.00 59.69 100 GLN A N 1
ATOM 785 C CA . GLN A 1 100 ? -11.215 1.653 32.166 1.00 59.69 100 GLN A CA 1
ATOM 786 C C . GLN A 1 100 ? -10.270 1.480 33.372 1.00 59.69 100 GLN A C 1
ATOM 788 O O . GLN A 1 100 ? -9.077 1.272 33.191 1.00 59.69 100 GLN A O 1
ATOM 793 N N . GLU A 1 101 ? -10.813 1.476 34.590 1.00 57.38 101 GLU A N 1
ATOM 794 C CA . GLU A 1 101 ? -10.094 1.234 35.843 1.00 57.38 101 GLU A CA 1
ATOM 795 C C . GLU A 1 101 ? -9.465 -0.168 35.938 1.00 57.38 101 GLU A C 1
ATOM 797 O O . GLU A 1 101 ? -8.417 -0.313 36.561 1.00 57.38 101 GLU A O 1
ATOM 802 N N . GLN A 1 102 ? -10.016 -1.191 35.268 1.00 54.44 102 GLN A N 1
ATOM 803 C CA . GLN A 1 102 ? -9.416 -2.538 35.259 1.00 54.44 102 GLN A CA 1
ATOM 804 C C . GLN A 1 102 ? -8.151 -2.646 34.390 1.00 54.44 102 GLN A C 1
ATOM 806 O O . GLN A 1 102 ? -7.380 -3.589 34.549 1.00 54.44 102 GLN A O 1
ATOM 811 N N . LEU A 1 103 ? -7.927 -1.701 33.469 1.00 56.31 103 LEU A N 1
ATOM 812 C CA . LEU A 1 103 ? -6.752 -1.684 32.587 1.00 56.31 103 LEU A CA 1
ATOM 813 C C . LEU A 1 103 ? -5.555 -0.942 33.203 1.00 56.31 103 LEU A C 1
ATOM 815 O O . LEU A 1 103 ? -4.479 -0.928 32.609 1.00 56.31 103 LEU A O 1
ATOM 819 N N . ASN A 1 104 ? -5.711 -0.368 34.399 1.00 52.50 104 ASN A N 1
ATOM 820 C CA . ASN A 1 104 ? -4.671 0.385 35.102 1.00 52.50 104 ASN A CA 1
ATOM 821 C C . ASN A 1 104 ? -3.768 -0.513 35.972 1.00 52.50 104 ASN A C 1
ATOM 823 O O . ASN A 1 104 ? -3.374 -0.123 37.068 1.00 52.50 104 ASN A O 1
ATOM 827 N N . LEU A 1 105 ? -3.423 -1.716 35.504 1.00 51.72 105 LEU A N 1
ATOM 828 C CA . LEU A 1 105 ? -2.370 -2.523 36.126 1.00 51.72 105 LEU A CA 1
ATOM 829 C C . LEU A 1 105 ? -1.020 -2.146 35.512 1.00 51.72 105 LEU A C 1
ATOM 831 O O . LEU A 1 105 ? -0.491 -2.843 34.649 1.00 51.72 105 LEU A O 1
ATOM 835 N N . THR A 1 106 ? -0.456 -1.029 35.963 1.00 50.16 106 THR A N 1
ATOM 836 C CA . THR A 1 106 ? 0.997 -0.832 35.921 1.00 50.16 106 THR A CA 1
ATOM 837 C C . THR A 1 106 ? 1.584 -1.518 37.158 1.00 50.16 106 THR A C 1
ATOM 839 O O . THR A 1 106 ? 1.352 -1.017 38.261 1.00 50.16 106 THR A O 1
ATOM 842 N N . PRO A 1 107 ? 2.290 -2.658 37.047 1.00 50.81 107 PRO A N 1
ATOM 843 C CA . PRO A 1 107 ? 3.090 -3.140 38.163 1.00 50.81 107 PRO A CA 1
ATOM 844 C C . PRO A 1 107 ? 4.241 -2.150 38.389 1.00 50.81 107 PRO A C 1
ATOM 846 O O . PRO A 1 107 ? 4.913 -1.747 37.438 1.00 50.81 107 PRO A O 1
ATOM 849 N N . SER A 1 108 ? 4.377 -1.727 39.644 1.00 48.19 108 SER A N 1
ATOM 850 C CA . SER A 1 108 ? 5.498 -0.966 40.208 1.00 48.19 108 SER A CA 1
ATOM 851 C C . SER A 1 108 ? 6.846 -1.624 39.949 1.00 48.19 108 SER A C 1
ATOM 853 O O . SER A 1 108 ? 6.892 -2.865 40.126 1.00 48.19 108 SER A O 1
#

Radius of gyration: 26.88 Å; chains: 1; bounding box: 44×27×83 Å

Secondary structure (DSSP, 8-state):
--------S--B-TTT--B--TT-EEEEETTEEEEE-TTGGGGSEE------------------------------------TTHHHHHHHHHHHTT--GGGG-----

Organism: NCBI:txid412755